Protein AF-A0A3N5TTC5-F1 (afdb_monomer_lite)

Radius of gyration: 12.4 Å; chains: 1; bounding box: 28×18×41 Å

pLDDT: mean 72.51, std 12.47, range [37.31, 89.44]

Secondary structure (DSSP, 8-state):
--HHHHHHHHHHT-SS-EEE--TTPPTTEEEEEEETTEEEEEETT--HHHHHHHHHHHHHHHBTSTTBPPP---

Sequence (74 aa):
MDVLARLAQIAEGQDKVLVAPYPDLEEGTSFAITAWNKLWECPADVTPEDAGIMANAFIEAYRGTSNAPEANAA

Foldseek 3Di:
DFQVVLVVVVVVVDPDKDWDPDPPDPDQWCTWTAFAPDIDTHGNPQGSVNSNVVSVVVCVVPDCHPRHNDPPPD

Structure (mmCIF, N/CA/C/O backbone):
data_AF-A0A3N5TTC5-F1
#
_entry.id   AF-A0A3N5TTC5-F1
#
loop_
_atom_site.group_PDB
_atom_site.id
_atom_site.type_symbol
_atom_site.label_atom_id
_atom_site.label_alt_id
_atom_site.label_comp_id
_atom_site.label_asym_id
_atom_site.label_entity_id
_atom_site.label_seq_id
_atom_site.pdbx_PDB_ins_code
_atom_site.Cartn_x
_atom_site.Cartn_y
_atom_site.Cartn_z
_atom_site.occupancy
_atom_site.B_iso_or_equiv
_atom_site.auth_seq_id
_atom_site.auth_comp_id
_atom_site.auth_asym_id
_atom_site.a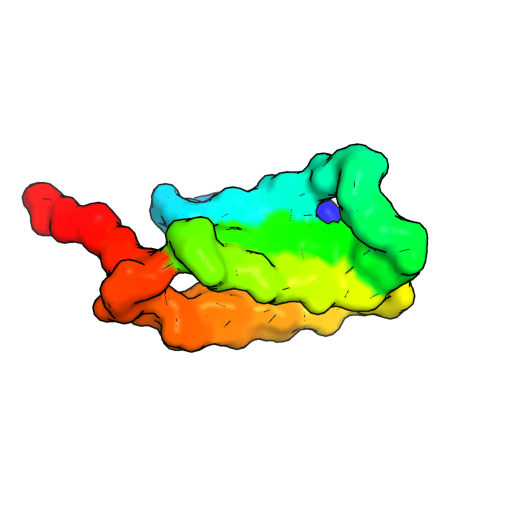uth_atom_id
_atom_site.pdbx_PDB_model_num
ATOM 1 N N . MET A 1 1 ? 16.074 -5.527 -6.051 1.00 66.00 1 MET A N 1
ATOM 2 C CA . MET A 1 1 ? 14.771 -5.759 -5.402 1.00 66.00 1 MET A CA 1
ATOM 3 C C . MET A 1 1 ? 13.724 -5.122 -6.287 1.00 66.00 1 MET A C 1
ATOM 5 O O . MET A 1 1 ? 13.943 -3.993 -6.702 1.00 66.00 1 MET A O 1
ATOM 9 N N . ASP A 1 2 ? 12.679 -5.851 -6.645 1.00 82.88 2 ASP A N 1
ATOM 10 C CA . ASP A 1 2 ? 11.577 -5.377 -7.484 1.00 82.88 2 ASP A CA 1
ATOM 11 C C . ASP A 1 2 ? 10.398 -4.866 -6.632 1.00 82.88 2 ASP A C 1
ATOM 13 O O . ASP A 1 2 ? 10.427 -4.932 -5.399 1.00 82.88 2 ASP A O 1
ATOM 17 N N . VAL A 1 3 ? 9.375 -4.321 -7.295 1.00 79.00 3 VAL A N 1
ATOM 18 C CA . VAL A 1 3 ? 8.194 -3.715 -6.657 1.00 79.00 3 VAL A CA 1
ATOM 19 C C . VAL A 1 3 ? 7.445 -4.724 -5.780 1.00 79.00 3 VAL A C 1
ATOM 21 O O . VAL A 1 3 ? 7.113 -4.395 -4.641 1.00 79.00 3 VAL A O 1
ATOM 24 N N . LEU A 1 4 ? 7.248 -5.967 -6.240 1.00 78.50 4 LEU A N 1
ATOM 25 C CA . LEU A 1 4 ? 6.540 -6.993 -5.463 1.00 78.50 4 LEU A CA 1
ATOM 26 C C . LEU A 1 4 ? 7.313 -7.347 -4.194 1.00 78.50 4 LEU A C 1
ATOM 28 O O . LEU A 1 4 ? 6.730 -7.375 -3.111 1.00 78.50 4 LEU A O 1
ATOM 32 N N . ALA A 1 5 ? 8.628 -7.556 -4.302 1.00 80.44 5 ALA A N 1
ATOM 33 C CA . ALA A 1 5 ? 9.470 -7.858 -3.146 1.00 80.44 5 ALA A CA 1
ATOM 34 C C . ALA A 1 5 ? 9.483 -6.721 -2.108 1.00 80.44 5 ALA A C 1
ATOM 36 O O . ALA A 1 5 ? 9.481 -6.984 -0.904 1.00 80.44 5 ALA A O 1
ATOM 37 N N . ARG A 1 6 ? 9.463 -5.454 -2.548 1.00 82.19 6 ARG A N 1
ATOM 38 C CA . ARG A 1 6 ? 9.372 -4.304 -1.636 1.00 82.19 6 ARG A CA 1
ATOM 39 C C . ARG A 1 6 ? 8.015 -4.232 -0.939 1.00 82.19 6 ARG A C 1
ATOM 41 O O . ARG A 1 6 ? 7.971 -4.017 0.270 1.00 82.19 6 ARG A O 1
ATOM 48 N N . LEU A 1 7 ? 6.926 -4.401 -1.685 1.00 78.88 7 LEU A N 1
ATOM 49 C CA . LEU A 1 7 ? 5.575 -4.348 -1.130 1.00 78.88 7 LEU A CA 1
ATOM 50 C C . LEU A 1 7 ? 5.305 -5.512 -0.169 1.00 78.88 7 LEU A C 1
ATOM 52 O O . LEU A 1 7 ? 4.670 -5.296 0.860 1.00 78.88 7 LEU A O 1
ATOM 56 N N . ALA A 1 8 ? 5.843 -6.704 -0.446 1.00 78.25 8 ALA A N 1
ATOM 57 C CA . ALA A 1 8 ? 5.762 -7.854 0.453 1.00 78.25 8 ALA A CA 1
ATOM 58 C C . ALA A 1 8 ? 6.383 -7.550 1.827 1.00 78.25 8 ALA A C 1
ATOM 60 O O . ALA A 1 8 ? 5.713 -7.736 2.838 1.00 78.25 8 ALA A O 1
ATOM 61 N N . GLN A 1 9 ? 7.592 -6.972 1.869 1.00 81.62 9 GLN A N 1
ATOM 62 C CA . GLN A 1 9 ? 8.233 -6.575 3.134 1.00 81.62 9 GLN A CA 1
ATOM 63 C C . GLN A 1 9 ? 7.401 -5.572 3.938 1.00 81.62 9 GLN A C 1
ATOM 65 O O . GLN A 1 9 ? 7.399 -5.604 5.166 1.00 81.62 9 GLN A O 1
ATOM 70 N N . ILE A 1 10 ? 6.721 -4.646 3.255 1.00 79.12 10 ILE A N 1
ATOM 71 C CA . ILE A 1 10 ? 5.848 -3.678 3.922 1.00 79.12 10 ILE A CA 1
ATOM 72 C C . ILE A 1 10 ? 4.624 -4.400 4.475 1.00 79.12 10 ILE A C 1
ATOM 74 O O . ILE A 1 10 ? 4.312 -4.209 5.647 1.00 79.12 10 ILE A O 1
ATOM 78 N N . ALA A 1 11 ? 3.977 -5.247 3.669 1.00 74.12 11 ALA A N 1
ATOM 79 C CA . ALA A 1 11 ? 2.788 -6.004 4.051 1.00 74.12 11 ALA A CA 1
ATOM 80 C C . ALA A 1 11 ? 3.031 -6.930 5.254 1.00 74.12 11 ALA A C 1
ATOM 82 O O . ALA A 1 11 ? 2.188 -6.981 6.142 1.00 74.12 11 ALA A O 1
ATOM 83 N N . GLU A 1 12 ? 4.194 -7.584 5.344 1.00 76.62 12 GLU A N 1
ATOM 84 C CA . GLU A 1 12 ? 4.587 -8.404 6.506 1.00 76.62 12 GLU A CA 1
ATOM 85 C C . GLU A 1 12 ? 4.609 -7.613 7.827 1.00 76.62 12 GLU A C 1
ATOM 87 O O . GLU A 1 12 ? 4.433 -8.190 8.898 1.00 76.62 12 GLU A O 1
ATOM 92 N N . GLY A 1 13 ? 4.800 -6.291 7.768 1.00 72.88 13 GLY A N 1
ATOM 93 C CA . GLY A 1 13 ? 4.759 -5.399 8.927 1.00 72.88 13 GLY A CA 1
ATOM 94 C C . GLY A 1 13 ? 3.378 -4.816 9.246 1.00 72.88 13 GLY A C 1
ATOM 95 O O . GLY A 1 13 ? 3.288 -3.958 10.126 1.00 72.88 13 GLY A O 1
ATOM 96 N N . GLN A 1 14 ? 2.320 -5.202 8.522 1.00 67.12 14 GLN A N 1
ATOM 97 C CA . GLN A 1 14 ? 0.968 -4.659 8.693 1.00 67.12 14 GLN A CA 1
ATOM 98 C C . GLN A 1 14 ? -0.050 -5.757 9.012 1.00 67.12 14 GLN A C 1
ATOM 100 O O . GLN A 1 14 ? -0.180 -6.730 8.282 1.00 67.12 14 GLN A O 1
ATOM 105 N N . ASP A 1 15 ? -0.884 -5.536 10.028 1.00 58.44 15 ASP A N 1
ATOM 106 C CA . ASP A 1 15 ? -1.940 -6.481 10.418 1.00 58.44 15 ASP A CA 1
ATOM 107 C C . ASP A 1 15 ? -3.094 -6.607 9.397 1.00 58.44 15 ASP A C 1
ATOM 109 O O . ASP A 1 15 ? -3.862 -7.567 9.455 1.00 58.44 15 ASP A O 1
ATOM 113 N N . LYS A 1 16 ? -3.289 -5.625 8.495 1.00 57.06 16 LYS A N 1
ATOM 114 C CA . LYS A 1 16 ? -4.523 -5.509 7.678 1.00 57.06 16 LYS A CA 1
ATOM 115 C C . LYS A 1 16 ? -4.375 -4.894 6.278 1.00 57.06 16 LYS A C 1
ATOM 117 O O . LYS A 1 16 ? -5.371 -4.446 5.710 1.00 57.06 16 LYS A O 1
ATOM 122 N N . VAL A 1 17 ? -3.172 -4.833 5.711 1.00 57.62 17 VAL A N 1
ATOM 123 C CA . VAL A 1 17 ? -2.990 -4.300 4.348 1.00 57.62 17 VAL A CA 1
ATOM 124 C C . VAL A 1 17 ? -3.055 -5.440 3.340 1.00 57.62 17 VAL A C 1
ATOM 126 O O . VAL A 1 17 ? -2.268 -6.380 3.406 1.00 57.62 17 VAL A O 1
ATOM 129 N N . LEU A 1 18 ? -3.986 -5.346 2.392 1.00 57.97 18 LEU A N 1
ATOM 130 C CA . LEU A 1 18 ? -4.033 -6.238 1.239 1.00 57.97 18 LEU A CA 1
ATOM 131 C C . LEU A 1 18 ? -3.269 -5.582 0.089 1.00 57.97 18 LEU A C 1
ATOM 133 O O . LEU A 1 18 ? -3.704 -4.568 -0.458 1.00 57.97 18 LEU A O 1
ATOM 137 N N . VAL A 1 19 ? -2.133 -6.177 -0.268 1.00 57.62 19 VAL A N 1
ATOM 138 C CA . VAL A 1 19 ? -1.434 -5.906 -1.526 1.00 57.62 19 VAL A CA 1
ATOM 139 C C . VAL A 1 19 ? -1.775 -7.049 -2.469 1.00 57.62 19 VAL A C 1
A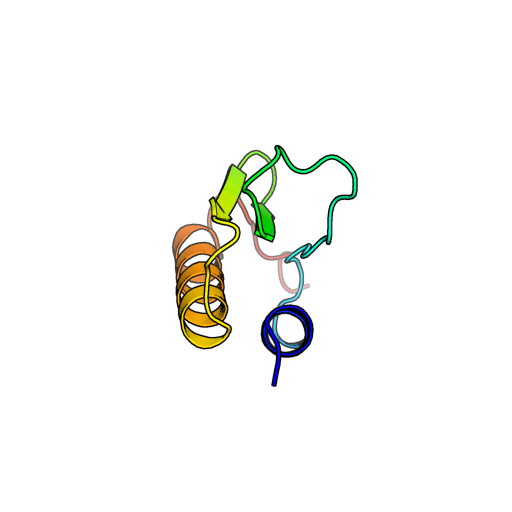TOM 141 O O . VAL A 1 19 ? -1.427 -8.197 -2.198 1.00 57.62 19 VAL A O 1
ATOM 144 N N . ALA A 1 20 ? -2.466 -6.749 -3.563 1.00 53.78 20 ALA A N 1
ATOM 145 C CA . ALA A 1 20 ? -2.795 -7.740 -4.576 1.00 53.78 20 ALA A CA 1
ATOM 146 C C . ALA A 1 20 ? -2.205 -7.311 -5.926 1.00 53.78 20 ALA A C 1
ATOM 148 O O . ALA A 1 20 ? -2.514 -6.212 -6.391 1.00 53.78 20 ALA A O 1
ATOM 149 N N . PRO A 1 21 ? -1.399 -8.158 -6.592 1.00 52.72 21 PRO A N 1
ATOM 150 C CA . PRO A 1 21 ? -1.211 -8.031 -8.028 1.00 52.72 21 PRO A CA 1
ATOM 151 C C . PRO A 1 21 ? -2.546 -8.401 -8.685 1.00 52.72 21 PRO A C 1
ATOM 153 O O . PRO A 1 21 ? -2.917 -9.573 -8.729 1.00 52.72 21 PRO A O 1
ATOM 156 N N . TYR A 1 22 ? -3.324 -7.404 -9.104 1.00 49.50 22 TYR A N 1
ATOM 157 C CA . TYR A 1 22 ? -4.619 -7.652 -9.734 1.00 49.50 22 TYR A CA 1
ATOM 158 C C . TYR A 1 22 ? -4.398 -7.968 -11.227 1.00 49.50 22 TYR A C 1
ATOM 160 O O . TYR A 1 22 ? -3.757 -7.178 -11.918 1.00 49.50 22 TYR A O 1
ATOM 168 N N . PRO A 1 23 ? -4.895 -9.102 -11.755 1.00 50.50 23 PRO A N 1
ATOM 169 C CA . PRO A 1 23 ? -4.807 -9.400 -13.188 1.00 50.50 23 PRO A CA 1
ATOM 170 C C . PRO A 1 23 ? -5.685 -8.472 -14.046 1.00 50.50 23 PRO A C 1
ATOM 172 O O . PRO A 1 23 ? -5.431 -8.348 -15.238 1.00 50.50 23 PRO A O 1
ATOM 175 N N . ASP A 1 24 ? -6.672 -7.806 -13.436 1.00 57.94 24 ASP A N 1
ATOM 176 C CA . ASP A 1 24 ? -7.576 -6.832 -14.065 1.00 57.94 24 ASP A CA 1
ATOM 177 C C . ASP A 1 24 ? -7.234 -5.374 -13.696 1.00 57.94 24 ASP A C 1
ATOM 179 O O . ASP A 1 24 ? -8.118 -4.518 -13.668 1.00 57.94 24 ASP A O 1
ATOM 183 N N . LEU A 1 25 ? -5.976 -5.075 -13.345 1.00 65.94 25 LEU A N 1
ATOM 184 C CA . LEU A 1 25 ? -5.542 -3.677 -13.262 1.00 65.94 25 LEU A CA 1
ATOM 185 C C . LEU A 1 25 ? -5.688 -3.027 -14.644 1.00 65.94 25 LEU A C 1
ATOM 187 O O . LEU A 1 25 ? -5.350 -3.647 -15.655 1.00 65.94 25 LEU A O 1
ATOM 191 N N . GLU A 1 26 ? -6.185 -1.786 -14.686 1.00 68.00 26 GLU A N 1
ATOM 192 C CA . GLU A 1 26 ? -6.216 -1.016 -15.931 1.00 68.00 26 GLU A CA 1
ATOM 193 C C . GLU A 1 26 ? -4.818 -0.977 -16.567 1.00 68.00 26 GLU A C 1
ATOM 195 O O . GLU A 1 26 ? -3.790 -0.950 -15.880 1.00 68.00 26 GLU A O 1
ATOM 200 N N . GLU A 1 27 ? -4.774 -1.006 -17.901 1.00 65.38 27 GLU A N 1
ATOM 201 C CA . GLU A 1 27 ? -3.516 -0.935 -18.637 1.00 65.38 27 GLU A CA 1
ATOM 202 C C . GLU A 1 27 ? -2.784 0.357 -18.242 1.00 65.38 27 GLU A C 1
ATOM 204 O O . GLU A 1 27 ? -3.307 1.457 -18.413 1.00 65.38 27 GLU A O 1
ATOM 209 N N . GLY A 1 28 ? -1.584 0.223 -17.669 1.00 65.62 28 GLY A N 1
ATOM 210 C CA . GLY A 1 28 ? -0.848 1.354 -17.101 1.00 65.62 28 GLY A CA 1
ATOM 211 C C . GLY A 1 28 ? -0.842 1.434 -15.572 1.00 65.62 28 GLY A C 1
ATOM 212 O O . GLY A 1 28 ? -0.236 2.366 -15.047 1.00 65.62 28 GLY A O 1
ATOM 213 N N . THR A 1 29 ? -1.409 0.460 -14.855 1.00 66.00 29 THR A N 1
ATOM 214 C CA . THR A 1 29 ? -1.349 0.379 -13.384 1.00 66.00 29 THR A CA 1
ATOM 215 C C . THR A 1 29 ? -0.438 -0.772 -12.930 1.00 66.00 29 THR A C 1
ATOM 217 O O . THR A 1 29 ? -0.616 -1.920 -13.328 1.00 66.00 29 THR A O 1
ATOM 220 N N . SER A 1 30 ? 0.566 -0.470 -12.097 1.00 73.62 30 SER A N 1
ATOM 221 C CA . SER A 1 30 ? 1.556 -1.437 -11.580 1.00 73.62 30 SER A CA 1
ATOM 222 C C . SER A 1 30 ? 1.011 -2.249 -10.405 1.00 73.62 30 SER A C 1
ATOM 224 O O . SER A 1 30 ? 1.152 -3.470 -10.346 1.00 73.62 30 SER A O 1
ATOM 226 N N . PHE A 1 31 ? 0.387 -1.563 -9.447 1.00 75.00 31 PHE A N 1
ATOM 227 C CA . PHE A 1 31 ? -0.194 -2.170 -8.256 1.00 75.00 31 PHE A CA 1
ATOM 228 C C . PHE A 1 31 ? -1.297 -1.279 -7.681 1.00 75.00 31 PHE A C 1
ATOM 230 O O . PHE A 1 31 ? -1.369 -0.084 -7.974 1.00 75.00 31 PHE A O 1
ATOM 237 N N . ALA A 1 32 ? -2.120 -1.860 -6.810 1.00 77.38 32 ALA A N 1
ATOM 238 C CA . ALA A 1 32 ? -3.123 -1.137 -6.046 1.00 77.38 32 ALA A CA 1
ATOM 239 C C . ALA A 1 32 ? -3.041 -1.484 -4.553 1.00 77.38 32 ALA A C 1
ATOM 241 O O . ALA A 1 32 ? -2.704 -2.611 -4.180 1.00 77.38 32 ALA A O 1
ATOM 242 N N . ILE A 1 33 ? -3.358 -0.509 -3.701 1.00 78.06 33 ILE A N 1
ATOM 243 C CA . ILE A 1 33 ? -3.428 -0.661 -2.242 1.00 78.06 33 ILE A CA 1
ATOM 244 C C . ILE A 1 33 ? -4.827 -0.264 -1.783 1.00 78.06 33 ILE A C 1
ATOM 246 O O . ILE A 1 33 ? -5.376 0.745 -2.232 1.00 78.06 33 ILE A O 1
ATOM 250 N N . THR A 1 34 ? -5.415 -1.063 -0.893 1.00 75.56 34 THR A N 1
ATOM 251 C CA . THR A 1 34 ? -6.788 -0.860 -0.424 1.00 75.56 34 THR A CA 1
ATOM 252 C C . THR A 1 34 ? -6.924 -0.919 1.097 1.00 75.56 34 THR A C 1
ATOM 254 O O . THR A 1 34 ? -6.216 -1.659 1.782 1.00 75.56 34 THR A O 1
ATOM 257 N N . ALA A 1 35 ? -7.857 -0.119 1.616 1.00 74.31 35 ALA A N 1
ATOM 258 C CA . ALA A 1 35 ? -8.284 -0.063 3.010 1.00 74.31 35 ALA A CA 1
ATOM 259 C C . ALA A 1 35 ? -9.794 0.191 3.046 1.00 74.31 35 ALA A C 1
ATOM 261 O O . ALA A 1 35 ? -10.256 1.296 2.760 1.00 74.31 35 ALA A O 1
ATOM 262 N N . TRP A 1 36 ? -10.564 -0.852 3.368 1.00 74.81 36 TRP A N 1
ATOM 263 C CA . TRP A 1 36 ? -12.031 -0.848 3.328 1.00 74.81 36 TRP A CA 1
ATOM 264 C C . TRP A 1 36 ? -12.585 -0.289 2.006 1.00 74.81 36 TRP A C 1
ATOM 266 O O . TRP A 1 36 ? -12.583 -0.986 1.000 1.00 74.81 36 TRP A O 1
ATOM 276 N N . ASN A 1 37 ? -13.073 0.953 1.999 1.00 69.50 37 ASN A N 1
ATOM 277 C CA . ASN A 1 37 ? -13.656 1.637 0.843 1.00 69.50 37 ASN A CA 1
ATOM 278 C C . ASN A 1 37 ? -12.677 2.611 0.158 1.00 69.50 37 ASN A C 1
ATOM 280 O O . ASN A 1 37 ? -13.111 3.521 -0.554 1.00 69.50 37 ASN A O 1
ATOM 284 N N . LYS A 1 38 ? -11.373 2.477 0.414 1.00 77.81 38 LYS A N 1
ATOM 285 C CA . LYS A 1 38 ? -10.303 3.278 -0.188 1.00 77.81 38 LYS A CA 1
ATOM 286 C C . LYS A 1 38 ? -9.465 2.410 -1.106 1.00 77.81 38 LYS A C 1
ATOM 288 O O . LYS A 1 38 ? -9.074 1.320 -0.714 1.00 77.81 38 LYS A O 1
ATOM 293 N N . LEU A 1 39 ? -9.178 2.928 -2.292 1.00 79.81 39 LEU A N 1
ATOM 294 C CA . LEU A 1 39 ? -8.339 2.308 -3.308 1.00 79.81 39 LEU A CA 1
ATOM 295 C C . LEU A 1 39 ? -7.365 3.367 -3.814 1.00 79.81 39 LEU A C 1
ATOM 297 O O . LEU A 1 39 ? -7.804 4.442 -4.222 1.00 79.81 39 LEU A O 1
ATOM 301 N N . TRP A 1 40 ? -6.067 3.087 -3.740 1.00 81.88 40 TRP A N 1
ATOM 302 C CA . TRP A 1 40 ? -5.027 3.879 -4.391 1.00 81.88 40 TRP A CA 1
ATO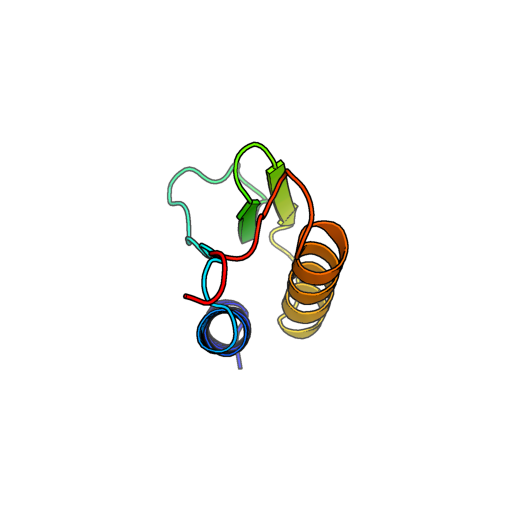M 303 C C . TRP A 1 40 ? -4.354 3.015 -5.448 1.00 81.88 40 TRP A C 1
ATOM 305 O O . TRP A 1 40 ? -3.851 1.934 -5.143 1.00 81.88 40 TRP A O 1
ATOM 315 N N . GLU A 1 41 ? -4.339 3.514 -6.674 1.00 83.44 41 GLU A N 1
ATOM 316 C CA . GLU A 1 41 ? -3.719 2.870 -7.827 1.00 83.44 41 GLU A CA 1
ATOM 317 C C . GLU A 1 41 ? -2.403 3.571 -8.143 1.00 83.44 41 GLU A C 1
ATOM 319 O O . GLU A 1 41 ? -2.302 4.797 -8.054 1.00 83.44 41 GLU A O 1
ATOM 324 N N . CYS A 1 42 ? -1.377 2.789 -8.465 1.00 80.38 42 CYS A N 1
ATOM 325 C CA . CYS A 1 42 ? -0.049 3.303 -8.767 1.00 80.38 42 CYS A CA 1
ATOM 326 C C . CYS A 1 42 ? 0.316 3.019 -10.227 1.00 80.38 42 CYS A C 1
ATOM 328 O O . CYS A 1 42 ? 0.084 1.903 -10.698 1.00 80.38 42 CYS A O 1
ATOM 330 N N . PRO A 1 43 ? 0.905 3.994 -10.941 1.00 78.44 43 PRO A N 1
ATOM 331 C CA . PRO A 1 43 ? 1.209 3.864 -12.362 1.00 78.44 43 PRO A CA 1
ATOM 332 C C . PRO A 1 43 ? 2.245 2.763 -12.643 1.00 78.44 43 PRO A C 1
ATOM 334 O O . PRO A 1 43 ? 3.029 2.385 -11.773 1.00 78.44 43 PRO A O 1
ATOM 337 N N . ALA A 1 44 ? 2.241 2.238 -13.869 1.00 75.88 44 ALA A N 1
ATOM 338 C CA . ALA A 1 44 ? 3.062 1.113 -14.328 1.00 75.88 44 ALA A CA 1
ATOM 339 C C . ALA A 1 44 ? 4.574 1.354 -14.188 1.00 75.88 44 ALA A C 1
ATOM 341 O O . ALA A 1 44 ? 5.328 0.416 -13.936 1.00 75.88 44 ALA A O 1
ATOM 342 N N . ASP A 1 45 ? 5.015 2.601 -14.340 1.00 81.88 45 ASP A N 1
ATOM 343 C CA . ASP A 1 45 ? 6.419 3.021 -14.301 1.00 81.88 45 ASP A CA 1
ATOM 344 C C . ASP A 1 45 ? 6.970 3.266 -12.886 1.00 81.88 45 ASP A C 1
ATOM 346 O O . ASP A 1 45 ? 8.123 3.670 -12.732 1.00 81.88 45 ASP A O 1
ATOM 350 N N . VAL A 1 46 ? 6.181 2.979 -11.846 1.00 83.19 46 VAL A N 1
ATOM 351 C CA . VAL A 1 46 ? 6.586 3.173 -10.451 1.00 83.19 46 VAL A CA 1
ATOM 352 C C . VAL A 1 46 ? 7.820 2.333 -10.104 1.00 83.19 46 VAL A C 1
ATOM 354 O O . VAL A 1 46 ? 7.878 1.117 -10.328 1.00 83.19 46 VAL A O 1
ATOM 357 N N . THR A 1 47 ? 8.835 2.975 -9.530 1.00 87.44 47 THR A N 1
ATOM 358 C CA . THR A 1 47 ? 10.026 2.261 -9.068 1.00 87.44 47 THR A CA 1
ATOM 359 C C . THR A 1 47 ? 9.744 1.535 -7.746 1.00 87.44 47 THR A C 1
ATOM 361 O O . THR A 1 47 ? 8.783 1.859 -7.043 1.00 87.44 47 THR A O 1
ATOM 364 N N . PRO A 1 48 ? 10.584 0.567 -7.330 1.00 82.56 48 PRO A N 1
ATOM 365 C CA . PRO A 1 48 ? 10.454 -0.048 -6.009 1.00 82.56 48 PRO A CA 1
ATOM 366 C C . PRO A 1 48 ? 10.513 0.966 -4.855 1.00 82.56 48 PRO A C 1
ATOM 368 O O . PRO A 1 48 ? 9.871 0.759 -3.827 1.00 82.56 48 PRO A O 1
ATOM 371 N N . GLU A 1 49 ? 11.275 2.053 -5.002 1.00 87.38 49 GLU A N 1
ATOM 372 C CA . GLU A 1 49 ? 11.368 3.104 -3.984 1.00 87.38 49 GLU A CA 1
ATOM 373 C C . GLU A 1 49 ? 10.059 3.895 -3.889 1.00 87.38 49 GLU A C 1
ATOM 375 O O . GLU A 1 49 ? 9.484 3.992 -2.801 1.00 87.38 49 GLU A O 1
ATOM 380 N N . ASP A 1 50 ? 9.528 4.339 -5.032 1.00 87.38 50 ASP A N 1
ATOM 381 C CA . ASP A 1 50 ? 8.240 5.036 -5.121 1.00 87.38 50 ASP A CA 1
ATOM 382 C C . ASP A 1 50 ? 7.094 4.167 -4.592 1.00 87.38 50 ASP A C 1
ATOM 384 O O . ASP A 1 50 ? 6.248 4.637 -3.830 1.00 87.38 50 ASP A O 1
ATOM 388 N N . ALA A 1 51 ? 7.104 2.869 -4.913 1.00 84.38 51 ALA A N 1
ATOM 389 C CA . ALA A 1 51 ? 6.128 1.912 -4.404 1.00 84.38 51 ALA A CA 1
ATOM 390 C C . ALA A 1 51 ? 6.142 1.849 -2.870 1.00 84.38 51 ALA A C 1
ATOM 392 O O . ALA A 1 51 ? 5.094 1.807 -2.224 1.00 84.38 51 ALA A O 1
ATOM 393 N N . GLY A 1 52 ? 7.338 1.895 -2.275 1.00 84.88 52 GLY A N 1
ATOM 394 C CA . GLY A 1 52 ? 7.499 1.952 -0.829 1.00 84.88 52 GLY A CA 1
ATOM 395 C C . GLY A 1 52 ? 7.000 3.260 -0.216 1.00 84.88 52 GLY A C 1
ATOM 396 O O . GLY A 1 52 ? 6.378 3.227 0.845 1.00 84.88 52 GLY A O 1
ATOM 397 N N . ILE A 1 53 ? 7.250 4.401 -0.862 1.00 89.44 53 ILE A N 1
ATOM 398 C CA . ILE A 1 53 ? 6.763 5.713 -0.408 1.00 89.44 53 ILE A CA 1
ATOM 399 C C . ILE A 1 53 ? 5.231 5.736 -0.425 1.00 89.44 53 ILE A C 1
ATOM 401 O O . ILE A 1 53 ? 4.611 6.061 0.588 1.00 89.44 53 ILE A O 1
ATOM 405 N N . MET A 1 5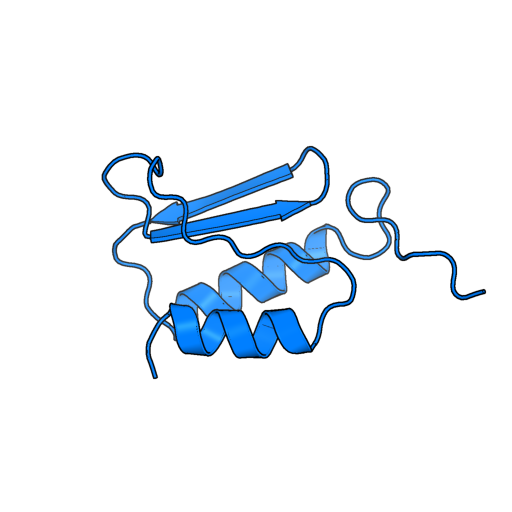4 ? 4.623 5.315 -1.536 1.00 85.88 54 MET A N 1
ATOM 406 C CA . MET A 1 54 ? 3.168 5.274 -1.709 1.00 85.88 54 MET A CA 1
ATOM 407 C C . MET A 1 54 ? 2.494 4.352 -0.690 1.00 85.88 54 MET A C 1
ATOM 409 O O . MET A 1 54 ? 1.494 4.731 -0.080 1.00 85.88 54 MET A O 1
ATOM 413 N N . ALA A 1 55 ? 3.061 3.167 -0.451 1.00 83.12 55 ALA A N 1
ATOM 414 C CA . ALA A 1 55 ? 2.523 2.228 0.527 1.00 83.12 55 ALA A CA 1
ATOM 415 C C . ALA A 1 55 ? 2.577 2.765 1.964 1.00 83.12 55 ALA A C 1
ATOM 417 O O . ALA A 1 55 ? 1.594 2.643 2.694 1.00 83.12 55 ALA A O 1
ATOM 418 N N . ASN A 1 56 ? 3.683 3.400 2.369 1.00 85.12 56 ASN A N 1
ATOM 419 C CA . ASN A 1 56 ? 3.783 4.003 3.702 1.00 85.12 56 ASN A CA 1
ATOM 420 C C . ASN A 1 56 ? 2.822 5.185 3.867 1.00 85.12 56 ASN A C 1
ATOM 422 O O . ASN A 1 56 ? 2.099 5.232 4.858 1.00 85.12 56 ASN A O 1
ATOM 426 N N . ALA A 1 57 ? 2.733 6.068 2.868 1.00 85.69 57 ALA A N 1
ATOM 427 C CA . ALA A 1 57 ? 1.790 7.185 2.884 1.00 85.69 57 ALA A CA 1
ATOM 428 C C . ALA A 1 57 ? 0.333 6.707 3.008 1.00 85.69 57 ALA A C 1
ATOM 430 O O . ALA A 1 57 ? -0.453 7.286 3.758 1.00 85.69 57 ALA A O 1
ATOM 431 N N . PHE A 1 58 ? -0.025 5.620 2.317 1.00 84.75 58 PHE A N 1
ATOM 432 C CA . PHE A 1 58 ? -1.347 5.005 2.429 1.00 84.75 58 PHE A CA 1
ATOM 433 C C . PHE A 1 58 ? -1.628 4.492 3.848 1.00 84.75 58 PHE A C 1
ATOM 435 O O . PHE A 1 58 ? -2.701 4.732 4.405 1.00 84.75 58 PHE A O 1
ATOM 442 N N . ILE A 1 59 ? -0.656 3.798 4.446 1.00 80.50 59 ILE A N 1
ATOM 443 C CA . ILE A 1 59 ? -0.754 3.286 5.816 1.00 80.50 59 ILE A CA 1
ATOM 444 C C . ILE A 1 59 ? -0.930 4.444 6.799 1.00 80.50 59 ILE A C 1
ATOM 446 O O . ILE A 1 59 ? -1.851 4.402 7.612 1.00 80.50 59 ILE A O 1
ATOM 450 N N . GLU A 1 60 ? -0.099 5.482 6.716 1.00 84.25 60 GLU A N 1
ATOM 451 C CA . GLU A 1 60 ? -0.195 6.665 7.581 1.00 84.25 60 GLU A CA 1
ATOM 452 C C . GLU A 1 60 ? -1.542 7.384 7.437 1.00 84.25 60 GLU A C 1
ATOM 454 O O . GLU A 1 60 ? -2.109 7.835 8.431 1.00 84.25 60 GLU A O 1
ATOM 459 N N . ALA A 1 61 ? -2.090 7.456 6.221 1.00 82.44 61 ALA A N 1
ATOM 460 C CA . ALA A 1 61 ? -3.354 8.138 5.959 1.00 82.44 61 ALA A CA 1
ATOM 461 C C . ALA A 1 61 ? -4.574 7.437 6.577 1.00 82.44 61 ALA A C 1
ATOM 463 O O . ALA A 1 61 ? -5.553 8.105 6.921 1.00 82.44 61 ALA A O 1
ATOM 464 N N . TYR A 1 62 ? -4.553 6.105 6.683 1.00 81.31 62 TYR A N 1
ATOM 465 C CA . TYR A 1 62 ? -5.747 5.337 7.049 1.00 81.31 62 TYR A CA 1
ATOM 466 C C . TYR A 1 62 ? -5.634 4.550 8.351 1.00 81.31 62 TYR A C 1
ATOM 468 O O . TYR A 1 62 ? -6.678 4.255 8.944 1.00 81.31 62 TYR A O 1
ATOM 476 N N . ARG A 1 63 ? -4.427 4.249 8.841 1.00 78.75 63 ARG A N 1
ATOM 477 C CA . ARG A 1 63 ? -4.223 3.532 10.108 1.00 78.75 63 ARG A CA 1
ATOM 478 C C . ARG A 1 63 ? -4.922 4.247 11.264 1.00 78.75 63 ARG A C 1
ATOM 480 O O . ARG A 1 63 ? -4.785 5.453 11.442 1.00 78.75 63 ARG A O 1
ATOM 487 N N . GLY A 1 64 ? -5.685 3.490 12.052 1.00 72.69 64 GLY A N 1
ATOM 488 C CA . GLY A 1 64 ? -6.392 4.015 13.224 1.00 72.69 64 GLY A CA 1
ATOM 489 C C . GLY A 1 64 ? -7.585 4.917 12.883 1.00 72.69 64 GLY A C 1
ATOM 490 O O . GLY A 1 64 ? -8.211 5.474 13.783 1.00 72.69 64 GLY A O 1
ATOM 491 N N . THR A 1 65 ? -7.933 5.057 11.600 1.00 77.00 65 THR A N 1
ATOM 492 C CA . THR A 1 65 ? -9.123 5.792 11.157 1.00 77.00 65 THR A CA 1
ATOM 493 C C . THR A 1 65 ? -10.307 4.850 10.965 1.00 77.00 65 THR A C 1
ATOM 495 O O . THR A 1 65 ? -10.162 3.630 10.940 1.00 77.00 65 THR A O 1
ATOM 498 N N . SER A 1 66 ? -11.495 5.406 10.723 1.00 75.81 66 SER A N 1
ATOM 499 C CA . SER A 1 66 ? -12.667 4.617 10.334 1.00 75.81 66 SER A CA 1
ATOM 500 C C . SER A 1 66 ? -12.534 3.914 8.977 1.00 75.81 66 SER A C 1
ATOM 502 O O . SER A 1 66 ? -13.418 3.138 8.650 1.00 75.81 66 SER A O 1
ATOM 504 N N . ASN A 1 67 ? -11.486 4.168 8.183 1.00 70.44 67 ASN A N 1
ATOM 505 C CA . ASN A 1 67 ? -11.250 3.485 6.902 1.00 70.44 67 ASN A CA 1
ATOM 506 C C . ASN A 1 67 ? -10.234 2.334 7.017 1.00 70.44 67 ASN A C 1
ATOM 508 O O . ASN A 1 67 ? -10.167 1.488 6.134 1.00 70.44 67 ASN A O 1
ATOM 512 N N . ALA A 1 68 ? -9.456 2.284 8.100 1.00 69.81 68 ALA A N 1
ATOM 513 C CA . ALA A 1 68 ? -8.659 1.120 8.473 1.00 69.81 68 ALA A CA 1
ATOM 514 C C . ALA A 1 68 ? -8.581 1.047 10.004 1.00 69.81 68 ALA A C 1
ATOM 516 O O . ALA A 1 68 ? -7.530 1.339 10.589 1.00 69.81 68 ALA A O 1
ATOM 517 N N . PRO A 1 69 ? -9.692 0.703 10.683 1.00 57.12 69 PRO A N 1
ATOM 518 C CA . PRO A 1 69 ? -9.647 0.562 12.120 1.00 57.12 69 PRO A CA 1
ATOM 519 C C . PRO A 1 69 ? -8.722 -0.604 12.441 1.00 57.12 69 PRO A C 1
ATOM 521 O O . PRO A 1 69 ? -8.884 -1.733 11.943 1.00 57.12 69 PRO A O 1
ATOM 524 N N . GLU A 1 70 ? -7.734 -0.317 13.280 1.00 58.69 70 GLU A N 1
ATOM 525 C CA . GLU A 1 70 ? -6.945 -1.354 13.924 1.00 58.69 70 GLU A CA 1
ATOM 526 C C . GLU A 1 70 ? -7.933 -2.349 14.549 1.00 58.69 70 GLU A C 1
ATOM 528 O O . GLU A 1 70 ? -9.023 -1.975 14.998 1.00 58.69 70 GLU A O 1
ATOM 533 N N . ALA A 1 71 ? -7.645 -3.653 14.469 1.00 47.94 71 ALA A N 1
ATOM 534 C CA . ALA A 1 71 ? -8.437 -4.576 15.275 1.00 47.94 71 ALA A CA 1
ATOM 535 C C . ALA A 1 71 ? -8.211 -4.087 16.697 1.00 47.94 71 ALA A C 1
ATOM 537 O O . ALA A 1 71 ? -7.050 -3.901 17.055 1.00 47.94 71 ALA A O 1
ATOM 538 N N . ASN A 1 72 ? -9.278 -3.793 17.447 1.00 40.62 72 ASN A N 1
ATOM 539 C CA . ASN A 1 72 ? -9.128 -3.510 18.867 1.00 40.62 72 ASN A CA 1
ATOM 540 C C . ASN A 1 72 ? -8.190 -4.584 19.411 1.00 40.62 72 ASN A C 1
ATOM 5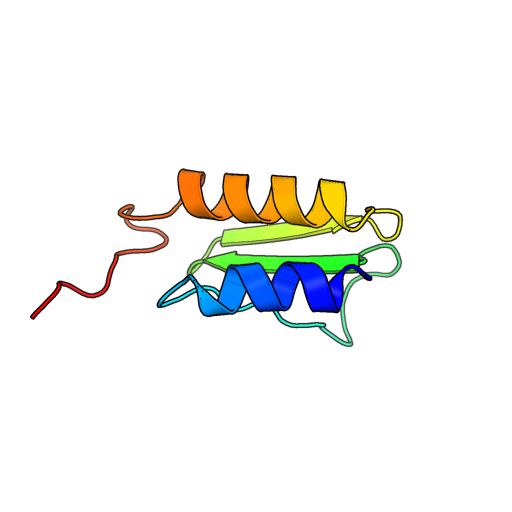42 O O . ASN A 1 72 ? -8.524 -5.767 19.313 1.00 40.62 72 ASN A O 1
ATOM 546 N N . ALA A 1 73 ? -7.002 -4.171 19.861 1.00 40.12 73 ALA A N 1
ATOM 547 C CA . ALA A 1 73 ? -6.107 -5.056 20.572 1.00 40.12 73 ALA A CA 1
ATOM 548 C C . ALA A 1 73 ? -6.939 -5.607 21.732 1.00 40.12 73 ALA A C 1
ATOM 550 O O . ALA A 1 73 ? -7.412 -4.837 22.572 1.00 40.12 73 ALA A O 1
ATOM 551 N N . ALA A 1 74 ? -7.250 -6.899 21.650 1.00 37.31 74 ALA A N 1
ATOM 552 C CA . ALA A 1 74 ? -7.975 -7.618 22.683 1.00 37.31 74 ALA A CA 1
ATOM 553 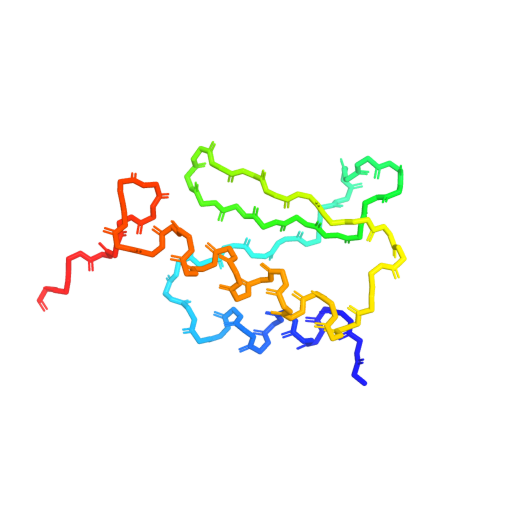C C . ALA A 1 74 ? -7.056 -7.844 23.884 1.00 37.31 74 ALA A C 1
ATOM 555 O O . ALA A 1 74 ? -5.849 -8.097 23.656 1.00 37.31 74 ALA A O 1
#